Protein AF-A0A2M7M1Y9-F1 (afdb_monomer_lite)

Foldseek 3Di:
DPVVVVCPPVVVVVVVVVVVVVVVQVPDPPDDDDDPCPQVDPVSVVVVVVVVVVQVVCVVVVNHDPDDD

Organism: NCBI:txid2014287

Secondary structure (DSSP, 8-state):
--HHHHTT-HHHHHHHHHHHHHHHHHT-TT----SS-TT-SHHHHHHHHHHHHHHHHHHHTT---S---

InterPro domains:
  IPR036291 NAD(P)-binding domain superfamily [SSF51735] (20-66)

Radius of gyration: 22.3 Å; chains: 1; bounding box: 32×44×52 Å

Sequence (69 aa):
KEEKQLLYDPKKLQALGNLVKDHILLRKDNVVFTPHIAFYSQEALERILETTMQNIINFLSGKPQNILC

pLDDT: mean 83.4, std 15.4, range [46.56, 98.5]

Structure (mmCIF, N/CA/C/O backbone):
data_AF-A0A2M7M1Y9-F1
#
_entry.id   AF-A0A2M7M1Y9-F1
#
loop_
_atom_site.group_PDB
_atom_site.id
_atom_site.type_symbol
_atom_site.label_atom_id
_atom_site.label_alt_id
_atom_site.label_comp_id
_atom_site.label_asym_id
_atom_site.label_entity_id
_atom_site.label_seq_id
_atom_site.pdbx_PDB_ins_code
_atom_site.Cartn_x
_atom_site.Cartn_y
_atom_site.Cartn_z
_atom_site.occupancy
_atom_site.B_iso_or_equiv
_atom_site.auth_seq_id
_atom_site.auth_comp_id
_atom_site.auth_asym_id
_atom_site.auth_atom_id
_atom_site.pdbx_PDB_model_num
ATOM 1 N N . LYS A 1 1 ? 11.281 -36.721 -32.591 1.00 47.84 1 LYS A N 1
ATOM 2 C CA . LYS A 1 1 ? 9.807 -36.872 -32.740 1.00 47.84 1 LYS A CA 1
ATOM 3 C C . LYS A 1 1 ? 9.060 -36.686 -31.409 1.00 47.84 1 LYS A C 1
ATOM 5 O O . LYS A 1 1 ? 7.878 -36.391 -31.468 1.00 47.84 1 LYS A O 1
ATOM 10 N N . GLU A 1 2 ? 9.735 -36.750 -30.256 1.00 47.47 2 GLU A N 1
ATOM 11 C CA . GLU A 1 2 ? 9.124 -36.608 -28.919 1.00 47.47 2 GLU A CA 1
ATOM 12 C C . GLU A 1 2 ? 9.064 -35.155 -28.397 1.00 47.47 2 GLU A C 1
ATOM 14 O O . GLU A 1 2 ? 8.129 -34.794 -27.689 1.00 47.47 2 GLU A O 1
ATOM 19 N N . GLU A 1 3 ? 9.974 -34.268 -28.822 1.00 46.56 3 GLU A N 1
ATOM 20 C CA . GLU A 1 3 ? 10.000 -32.856 -28.379 1.00 46.56 3 GLU A CA 1
ATOM 21 C C . GLU A 1 3 ? 8.767 -32.049 -28.809 1.00 46.56 3 GLU A C 1
ATOM 23 O O . GLU A 1 3 ? 8.296 -31.174 -28.084 1.00 46.56 3 GLU A O 1
ATOM 28 N N . LYS A 1 4 ? 8.195 -32.368 -29.979 1.00 52.41 4 LYS A N 1
ATOM 29 C CA . LYS A 1 4 ? 7.011 -31.668 -30.497 1.00 52.41 4 LYS A CA 1
ATOM 30 C C . LYS A 1 4 ? 5.752 -31.958 -29.685 1.00 52.41 4 LYS A C 1
ATOM 32 O O . LYS A 1 4 ? 4.863 -31.123 -29.683 1.00 52.41 4 LYS A O 1
ATOM 37 N N . GLN A 1 5 ? 5.669 -33.095 -28.993 1.00 51.75 5 GLN A N 1
ATOM 38 C CA . GLN A 1 5 ? 4.484 -33.486 -28.220 1.00 51.75 5 GLN A CA 1
ATOM 39 C C . GLN A 1 5 ? 4.447 -32.825 -26.832 1.00 51.75 5 GLN A C 1
ATOM 41 O O . GLN A 1 5 ? 3.370 -32.553 -26.311 1.00 51.75 5 GLN A O 1
ATOM 46 N N . LEU A 1 6 ? 5.614 -32.473 -26.278 1.00 51.97 6 LEU A N 1
ATOM 47 C CA . LEU A 1 6 ? 5.749 -31.733 -25.016 1.00 51.97 6 LEU A CA 1
ATOM 48 C C . LEU A 1 6 ? 5.276 -30.270 -25.108 1.00 51.97 6 LEU A C 1
ATOM 50 O O . LEU A 1 6 ? 4.945 -29.677 -24.081 1.00 51.97 6 LEU A O 1
ATOM 54 N N . LEU A 1 7 ? 5.236 -29.706 -26.321 1.00 54.00 7 LEU A N 1
ATOM 55 C CA . LEU A 1 7 ? 4.814 -28.328 -26.608 1.00 54.00 7 LEU A CA 1
ATOM 56 C C . LEU A 1 7 ? 3.288 -28.135 -26.640 1.00 54.00 7 LEU A C 1
ATOM 58 O O . LEU A 1 7 ? 2.837 -26.996 -26.592 1.00 54.00 7 LEU A O 1
ATOM 62 N N . TYR A 1 8 ? 2.496 -29.213 -26.697 1.00 57.38 8 TYR A N 1
ATOM 63 C CA . TYR A 1 8 ? 1.027 -29.151 -26.800 1.00 57.38 8 TYR A CA 1
ATOM 64 C C . TYR A 1 8 ? 0.294 -29.425 -25.483 1.00 57.38 8 TYR A C 1
ATOM 66 O O . TYR A 1 8 ? -0.915 -29.639 -25.487 1.00 57.38 8 TYR A O 1
ATOM 74 N N . ASP A 1 9 ? 0.994 -29.405 -24.348 1.00 70.31 9 ASP A N 1
ATOM 75 C CA . ASP A 1 9 ? 0.322 -29.353 -23.052 1.00 70.31 9 ASP A CA 1
ATOM 76 C C . ASP A 1 9 ? -0.217 -27.922 -22.837 1.00 70.31 9 ASP A C 1
ATOM 78 O O . ASP A 1 9 ? 0.581 -26.982 -22.717 1.00 70.31 9 ASP A O 1
ATOM 82 N N . PRO A 1 10 ? -1.547 -27.715 -22.788 1.00 65.81 10 PRO A N 1
ATOM 83 C CA . PRO A 1 10 ? -2.139 -26.386 -22.655 1.00 65.81 10 PRO A CA 1
ATOM 84 C C . PRO A 1 10 ? -1.663 -25.642 -21.397 1.00 65.81 10 PRO A C 1
ATOM 86 O O . PRO A 1 10 ? -1.548 -24.415 -21.427 1.00 65.81 10 PRO A O 1
ATOM 89 N N . LYS A 1 11 ? -1.295 -26.354 -20.319 1.00 68.44 11 LYS A N 1
ATOM 90 C CA . LYS A 1 11 ? -0.731 -25.727 -19.110 1.00 68.44 11 LYS A CA 1
ATOM 91 C C . LYS A 1 11 ? 0.681 -25.186 -19.343 1.00 68.44 11 LYS A C 1
ATOM 93 O O . LYS A 1 11 ? 1.014 -24.108 -18.850 1.00 68.44 11 LYS A O 1
ATOM 98 N N . LYS A 1 12 ? 1.507 -25.894 -20.122 1.00 71.81 12 LYS A N 1
ATOM 99 C CA . LYS A 1 12 ? 2.861 -25.436 -20.485 1.00 71.81 12 LYS A CA 1
ATOM 100 C C . LYS A 1 12 ? 2.823 -24.284 -21.481 1.00 71.81 12 LYS A C 1
ATOM 102 O O . LYS A 1 12 ? 3.614 -23.358 -21.347 1.00 71.81 12 LYS A O 1
ATOM 107 N N . LEU A 1 13 ? 1.879 -24.300 -22.421 1.00 73.69 13 LEU A N 1
ATOM 108 C CA . LEU A 1 13 ? 1.623 -23.184 -23.340 1.00 73.69 13 LEU A CA 1
ATOM 109 C C . LEU A 1 13 ? 1.228 -21.905 -22.594 1.00 73.69 13 LEU A C 1
ATOM 111 O O . LEU A 1 13 ? 1.741 -20.832 -22.906 1.00 73.69 13 LEU A O 1
ATOM 115 N N . GLN A 1 14 ? 0.373 -22.014 -21.575 1.00 73.56 14 GLN A N 1
ATOM 116 C CA . GLN A 1 14 ? 0.002 -20.880 -20.729 1.00 73.56 14 GLN A CA 1
ATOM 117 C C . GLN A 1 14 ? 1.192 -20.356 -19.911 1.00 73.56 14 GLN A C 1
ATOM 119 O O . GLN A 1 14 ? 1.441 -19.151 -19.896 1.00 73.56 14 GLN A O 1
ATOM 124 N N . ALA A 1 15 ? 1.951 -21.248 -19.266 1.00 75.44 15 ALA A N 1
ATOM 125 C CA . ALA A 1 15 ? 3.138 -20.873 -18.497 1.00 75.44 15 ALA A CA 1
ATOM 126 C C . ALA A 1 15 ? 4.212 -20.210 -19.378 1.00 75.44 15 ALA A C 1
ATOM 128 O O . ALA A 1 15 ? 4.775 -19.184 -19.002 1.00 75.44 15 ALA A O 1
ATOM 129 N N . LEU A 1 16 ? 4.440 -20.746 -20.580 1.00 74.25 16 LEU A N 1
ATOM 130 C CA . LEU A 1 16 ? 5.342 -20.164 -21.571 1.00 74.25 16 LEU A CA 1
ATOM 131 C C . LEU A 1 16 ? 4.833 -18.802 -22.058 1.00 74.25 16 LEU A C 1
ATOM 133 O O . LEU A 1 16 ? 5.614 -17.864 -22.173 1.00 74.25 16 LEU A O 1
ATOM 137 N N . GLY A 1 17 ? 3.525 -18.666 -22.291 1.00 72.88 17 GLY A N 1
ATOM 138 C CA . GLY A 1 17 ? 2.902 -17.394 -22.652 1.00 72.88 17 GLY A CA 1
ATOM 139 C C . GLY A 1 17 ? 3.083 -16.313 -21.582 1.00 72.88 17 GLY A C 1
ATOM 140 O O . GLY A 1 17 ? 3.362 -15.166 -21.923 1.00 72.88 17 GLY A O 1
ATOM 141 N N . ASN A 1 18 ? 2.978 -16.672 -20.300 1.00 74.56 18 ASN A N 1
ATOM 142 C CA . ASN A 1 18 ? 3.234 -15.752 -19.187 1.00 74.56 18 ASN A CA 1
ATOM 143 C C . ASN A 1 18 ? 4.713 -15.361 -19.113 1.00 74.56 18 ASN A C 1
ATOM 145 O O . ASN A 1 18 ? 5.025 -14.177 -19.097 1.00 74.56 18 ASN A O 1
ATOM 149 N N . LEU A 1 19 ? 5.620 -16.336 -19.201 1.00 74.56 19 LEU A N 1
ATOM 150 C CA . LEU A 1 19 ? 7.062 -16.090 -19.188 1.00 74.56 19 LEU A CA 1
ATOM 151 C C . LEU A 1 19 ? 7.500 -15.172 -20.343 1.00 74.56 19 LEU A C 1
ATOM 153 O O . LEU A 1 19 ? 8.303 -14.262 -20.153 1.00 74.56 19 LEU A O 1
ATOM 157 N N 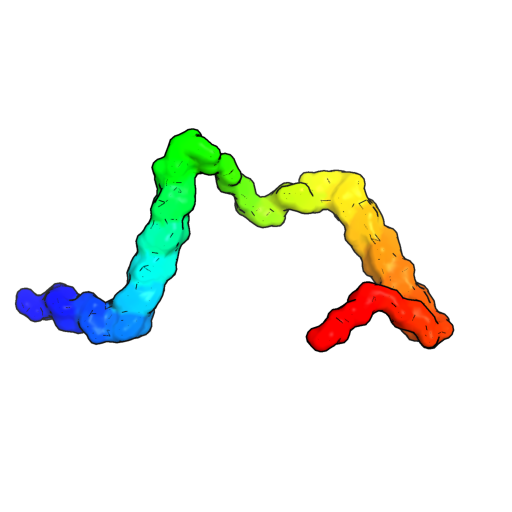. VAL A 1 20 ? 6.930 -15.356 -21.538 1.00 73.62 20 VAL A N 1
ATOM 158 C CA . VAL A 1 20 ? 7.172 -14.465 -22.683 1.00 73.62 20 VAL A CA 1
ATOM 159 C C . VAL A 1 20 ? 6.643 -13.053 -22.414 1.00 73.62 20 VAL A C 1
ATOM 161 O O . VAL A 1 20 ? 7.347 -12.089 -22.709 1.00 73.62 20 VAL A O 1
ATOM 164 N N . LYS A 1 21 ? 5.444 -12.901 -21.832 1.00 72.25 21 LYS A N 1
ATOM 165 C CA . LYS A 1 21 ? 4.894 -11.582 -21.462 1.00 72.25 21 LYS A CA 1
ATOM 166 C C . LYS A 1 21 ? 5.769 -10.860 -20.439 1.00 72.25 21 LYS A C 1
ATOM 168 O O . LYS A 1 21 ? 6.066 -9.682 -20.637 1.00 72.25 21 LYS A O 1
ATOM 173 N N . ASP A 1 22 ? 6.229 -11.571 -19.416 1.00 70.69 22 ASP A N 1
ATOM 174 C CA . ASP A 1 22 ? 7.117 -11.024 -18.388 1.00 70.69 22 ASP A CA 1
ATOM 175 C C . ASP A 1 22 ? 8.457 -10.586 -19.007 1.00 70.69 22 ASP A C 1
ATOM 177 O O . ASP A 1 22 ? 8.955 -9.491 -18.738 1.00 70.69 22 ASP A O 1
ATOM 181 N N . HIS A 1 23 ? 9.001 -11.376 -19.941 1.00 73.62 23 HIS A N 1
ATOM 182 C CA . HIS A 1 23 ? 10.224 -11.030 -20.670 1.00 73.62 23 HIS A CA 1
ATOM 183 C C . HIS A 1 23 ? 10.091 -9.824 -21.611 1.00 73.62 23 HIS A C 1
ATOM 185 O O . HIS A 1 23 ? 11.087 -9.132 -21.825 1.00 73.62 23 HIS A O 1
ATOM 191 N N . ILE A 1 24 ? 8.912 -9.557 -22.187 1.00 78.69 24 ILE A N 1
ATOM 192 C CA . ILE A 1 24 ? 8.710 -8.399 -23.080 1.00 78.69 24 ILE A CA 1
ATOM 193 C C . ILE A 1 24 ? 8.913 -7.090 -22.318 1.00 78.69 24 ILE A C 1
ATOM 195 O O . ILE A 1 24 ? 9.525 -6.161 -22.845 1.00 78.69 24 ILE A O 1
ATOM 199 N N . LEU A 1 25 ? 8.415 -7.014 -21.083 1.00 75.81 25 LEU A N 1
ATOM 200 C CA . LEU A 1 25 ? 8.589 -5.836 -20.242 1.00 75.81 25 LEU A CA 1
ATOM 201 C C . LEU A 1 25 ? 10.054 -5.702 -19.807 1.00 75.81 25 LEU A C 1
ATOM 203 O O . LEU A 1 25 ? 10.637 -4.638 -20.002 1.00 75.81 25 LEU A O 1
ATOM 207 N N . LEU A 1 26 ? 10.674 -6.790 -19.337 1.00 77.88 26 LEU A N 1
ATOM 208 C CA . LEU A 1 26 ? 12.065 -6.803 -18.853 1.00 77.88 26 LEU A CA 1
ATOM 209 C C . LEU A 1 26 ? 13.119 -6.419 -19.908 1.00 77.88 26 LEU A C 1
ATOM 211 O O . LEU A 1 26 ? 14.246 -6.096 -19.546 1.00 77.88 26 LEU A O 1
ATOM 215 N N . ARG A 1 27 ? 12.785 -6.479 -21.204 1.00 78.81 27 ARG A N 1
ATOM 216 C CA . ARG A 1 27 ? 13.696 -6.169 -22.321 1.00 78.81 27 ARG A CA 1
ATOM 217 C C . ARG A 1 27 ? 13.524 -4.766 -22.908 1.00 78.81 27 ARG A C 1
ATOM 219 O O . ARG A 1 27 ? 14.163 -4.458 -23.908 1.00 78.81 27 ARG A O 1
ATOM 226 N N . LYS A 1 28 ? 12.638 -3.932 -22.360 1.00 84.56 28 LYS A N 1
ATOM 227 C CA . LYS A 1 28 ? 12.445 -2.563 -22.854 1.00 84.56 28 LYS A CA 1
ATOM 228 C C . LYS A 1 28 ? 13.511 -1.625 -22.289 1.00 84.56 28 LYS A C 1
ATOM 230 O O . LYS A 1 28 ? 13.536 -1.383 -21.088 1.00 84.56 28 LYS A O 1
ATOM 235 N N . ASP A 1 29 ? 14.295 -1.013 -23.176 1.00 83.94 29 ASP A N 1
ATOM 236 C CA . ASP A 1 29 ? 15.373 -0.073 -22.820 1.00 83.94 29 ASP A CA 1
ATOM 237 C C . ASP A 1 29 ? 14.887 1.188 -22.081 1.00 83.94 29 ASP A C 1
ATOM 239 O O . ASP A 1 29 ? 15.665 1.875 -21.426 1.00 83.94 29 ASP A O 1
ATOM 243 N N . ASN A 1 30 ? 13.592 1.504 -22.170 1.00 89.94 30 ASN A N 1
ATOM 244 C CA . ASN A 1 30 ? 12.973 2.669 -21.542 1.00 89.94 30 ASN A CA 1
ATOM 245 C C . ASN A 1 30 ? 12.157 2.334 -20.281 1.00 89.94 30 ASN A C 1
ATOM 247 O O . ASN A 1 30 ? 11.305 3.132 -19.883 1.00 89.94 30 ASN A O 1
ATOM 251 N N . VAL A 1 31 ? 12.366 1.159 -19.677 1.00 88.12 31 VAL A N 1
ATOM 252 C CA . VAL A 1 31 ? 11.641 0.728 -18.473 1.00 88.12 31 VAL A CA 1
ATOM 253 C C . VAL A 1 31 ? 12.618 0.341 -17.366 1.00 88.12 31 VAL A C 1
ATOM 255 O O . VAL A 1 31 ? 13.524 -0.460 -17.570 1.00 88.12 31 VAL A O 1
ATOM 258 N N . VAL A 1 32 ? 12.402 0.889 -16.168 1.00 85.81 32 VAL A N 1
ATOM 259 C CA . VAL A 1 32 ? 13.145 0.531 -14.953 1.00 85.81 32 VAL A CA 1
ATOM 260 C C . VAL A 1 32 ? 12.273 -0.368 -14.084 1.00 85.81 32 VAL A C 1
ATOM 262 O O . VAL A 1 32 ? 11.150 -0.003 -13.738 1.00 85.81 32 VAL A O 1
ATOM 265 N N . PHE A 1 33 ? 12.804 -1.530 -13.710 1.00 85.12 33 PHE A N 1
ATOM 266 C CA . PHE A 1 33 ? 12.139 -2.490 -12.832 1.00 85.12 33 PHE A CA 1
ATOM 267 C C . PHE A 1 33 ? 12.775 -2.473 -11.453 1.00 85.12 33 PHE A C 1
ATOM 269 O O . PHE A 1 33 ? 13.998 -2.486 -11.322 1.00 85.12 33 PHE A O 1
ATOM 276 N N . THR A 1 34 ? 11.940 -2.509 -10.421 1.00 87.62 34 THR A N 1
ATOM 277 C CA . THR A 1 34 ? 12.384 -2.679 -9.040 1.00 87.62 34 THR A CA 1
ATOM 278 C C . THR A 1 34 ? 11.614 -3.839 -8.402 1.00 87.62 34 THR A C 1
ATOM 280 O O . THR A 1 34 ? 10.411 -3.988 -8.638 1.00 87.62 34 THR A O 1
ATOM 283 N N . PRO A 1 35 ? 12.280 -4.710 -7.624 1.00 84.25 35 PRO A N 1
ATOM 284 C CA . PRO A 1 35 ? 11.633 -5.871 -7.019 1.00 84.25 35 PRO A CA 1
ATOM 285 C C . PRO A 1 35 ? 10.735 -5.434 -5.856 1.00 84.25 35 PRO A C 1
ATOM 287 O O . PRO A 1 35 ? 11.224 -5.321 -4.747 1.00 84.25 35 PRO A O 1
ATOM 290 N N . HIS A 1 36 ? 9.453 -5.137 -6.101 1.00 84.06 36 HIS A N 1
ATOM 291 C CA . HIS A 1 36 ? 8.427 -4.747 -5.105 1.00 84.06 36 HIS A CA 1
ATOM 292 C C . HIS A 1 36 ? 8.937 -3.926 -3.892 1.00 84.06 36 HIS A C 1
ATOM 294 O O . HIS A 1 36 ? 8.517 -4.123 -2.755 1.00 84.06 36 HIS A O 1
ATOM 300 N N . ILE A 1 37 ? 9.852 -2.984 -4.141 1.00 91.44 37 ILE A N 1
ATOM 301 C CA . ILE A 1 37 ? 10.510 -2.150 -3.119 1.00 91.44 37 ILE A CA 1
ATOM 302 C C . ILE A 1 37 ? 10.076 -0.687 -3.209 1.00 91.44 37 ILE A C 1
ATOM 304 O O . ILE A 1 37 ? 10.669 0.177 -2.573 1.00 91.44 37 ILE A O 1
ATOM 308 N N . ALA A 1 38 ? 9.030 -0.392 -3.986 1.00 89.69 38 ALA A N 1
ATOM 309 C CA . ALA A 1 38 ? 8.518 0.967 -4.157 1.00 89.69 38 ALA A CA 1
ATOM 310 C C . ALA A 1 38 ? 8.135 1.634 -2.820 1.00 89.69 38 ALA A C 1
ATOM 312 O O . ALA A 1 38 ? 8.195 2.852 -2.703 1.00 89.69 38 ALA A O 1
ATOM 313 N N . PHE A 1 39 ? 7.790 0.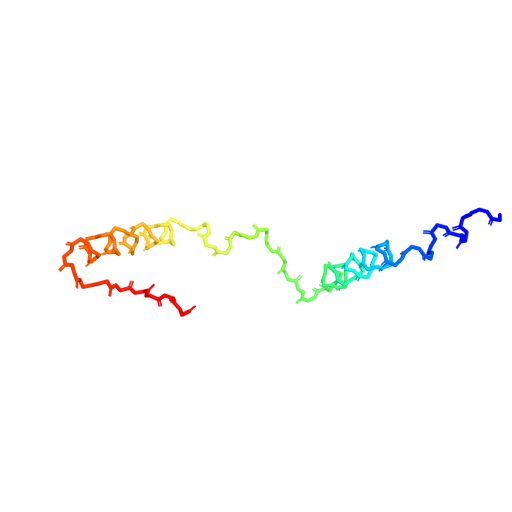831 -1.808 1.00 92.50 39 PHE A N 1
ATOM 314 C CA . PHE A 1 39 ? 7.432 1.286 -0.463 1.00 92.50 39 PHE A CA 1
ATOM 315 C C . PHE A 1 39 ? 8.497 0.961 0.596 1.00 92.50 39 PHE A C 1
ATOM 317 O O . PHE A 1 39 ? 8.207 1.017 1.787 1.00 92.50 39 PHE A O 1
ATOM 324 N N . TYR A 1 40 ? 9.729 0.629 0.193 1.00 92.56 40 TYR A N 1
ATOM 325 C CA . TYR A 1 40 ? 10.829 0.341 1.120 1.00 92.56 40 TYR A CA 1
ATOM 326 C C . TYR A 1 40 ? 11.567 1.618 1.552 1.00 92.56 40 TYR A C 1
ATOM 328 O O . TYR A 1 40 ? 12.782 1.738 1.418 1.00 92.56 40 TYR A O 1
ATOM 336 N N . SER A 1 41 ? 10.811 2.597 2.045 1.00 96.12 41 SER A N 1
ATOM 337 C CA . SER A 1 41 ? 11.349 3.794 2.696 1.00 96.12 41 SER A CA 1
ATOM 338 C C . SER A 1 41 ? 10.942 3.793 4.167 1.00 96.12 41 SER A C 1
ATOM 340 O O . SER A 1 41 ? 9.916 3.209 4.532 1.00 96.12 41 SER A O 1
ATOM 342 N N . GLN A 1 42 ? 11.732 4.450 5.016 1.00 97.25 42 GLN A N 1
ATOM 343 C CA . GLN A 1 42 ? 11.410 4.562 6.437 1.00 97.25 42 GLN A CA 1
ATOM 344 C C . GLN A 1 42 ? 10.057 5.263 6.638 1.00 97.25 42 GLN A C 1
ATOM 346 O O . GLN A 1 42 ? 9.211 4.793 7.392 1.00 97.25 42 GLN A O 1
ATOM 351 N N . GLU A 1 43 ? 9.800 6.325 5.882 1.00 97.75 43 GLU A N 1
ATOM 352 C CA . GLU A 1 43 ? 8.568 7.106 5.966 1.00 97.75 43 GLU A CA 1
ATOM 353 C C . GLU A 1 43 ? 7.349 6.309 5.485 1.00 97.75 43 GLU A C 1
ATOM 355 O O . GLU A 1 43 ? 6.248 6.461 6.013 1.00 97.75 43 GLU A O 1
ATOM 360 N N . ALA A 1 44 ? 7.512 5.470 4.456 1.00 97.44 44 ALA A N 1
ATOM 361 C CA . ALA A 1 44 ? 6.443 4.591 3.993 1.00 97.44 44 ALA A CA 1
ATOM 362 C C . ALA A 1 44 ? 6.097 3.543 5.055 1.00 97.44 44 ALA A C 1
ATOM 364 O O . ALA A 1 44 ? 4.915 3.333 5.328 1.00 97.44 44 ALA A O 1
ATOM 365 N N . LEU A 1 45 ? 7.111 2.948 5.690 1.00 96.94 45 LEU A N 1
ATOM 366 C CA . LEU A 1 45 ? 6.921 2.005 6.787 1.00 96.94 45 LEU A CA 1
ATOM 367 C C . LEU A 1 45 ? 6.186 2.657 7.966 1.00 96.94 45 LEU A C 1
ATOM 369 O O . LEU A 1 45 ? 5.192 2.109 8.438 1.00 96.94 45 LEU A O 1
ATOM 373 N N . GLU A 1 46 ? 6.620 3.843 8.394 1.00 98.19 46 GLU A N 1
ATOM 374 C CA . GLU A 1 46 ? 5.985 4.597 9.483 1.00 98.19 46 GLU A CA 1
ATOM 375 C C . GLU A 1 46 ? 4.509 4.907 9.181 1.00 98.19 46 GLU A C 1
ATOM 377 O O . GLU A 1 46 ? 3.641 4.644 10.014 1.00 98.19 46 GLU A O 1
ATOM 382 N N . ARG A 1 47 ? 4.186 5.370 7.964 1.00 98.12 47 ARG A N 1
ATOM 383 C CA . ARG A 1 47 ? 2.789 5.621 7.552 1.00 98.12 47 ARG A CA 1
ATOM 384 C C . ARG A 1 47 ? 1.926 4.359 7.555 1.00 98.12 47 ARG A C 1
ATOM 386 O O . ARG A 1 47 ? 0.757 4.418 7.944 1.00 98.12 47 ARG A O 1
ATOM 393 N N . ILE A 1 48 ? 2.474 3.230 7.099 1.00 97.31 48 ILE A N 1
ATOM 394 C CA . ILE A 1 48 ? 1.762 1.943 7.088 1.00 97.31 48 ILE A CA 1
ATOM 395 C C . ILE A 1 48 ? 1.480 1.490 8.522 1.00 97.31 48 ILE A C 1
ATOM 397 O O . ILE A 1 48 ? 0.355 1.080 8.817 1.00 97.31 48 ILE A O 1
ATOM 401 N N . LEU A 1 49 ? 2.465 1.596 9.419 1.00 98.19 49 LEU A N 1
ATOM 402 C CA . LEU A 1 49 ? 2.304 1.243 10.830 1.00 98.19 49 LEU A CA 1
ATOM 403 C C . LEU A 1 49 ? 1.250 2.116 11.515 1.00 98.19 49 LEU A C 1
ATOM 405 O O . LEU A 1 49 ? 0.342 1.580 12.151 1.00 98.19 49 LEU A O 1
ATOM 409 N N . GLU A 1 50 ? 1.313 3.432 11.317 1.00 98.44 50 GLU A N 1
ATOM 410 C CA . GLU A 1 50 ? 0.344 4.374 11.882 1.00 98.44 50 GLU A CA 1
ATOM 411 C C . GLU A 1 50 ? -1.083 4.069 11.401 1.00 98.44 50 GLU A C 1
ATOM 413 O O . GLU A 1 50 ? -1.999 3.896 12.204 1.00 98.44 50 GLU A O 1
ATOM 418 N N . THR A 1 51 ? -1.272 3.892 10.089 1.00 97.94 51 THR A N 1
ATOM 419 C CA . THR A 1 51 ? -2.585 3.553 9.509 1.00 97.94 51 THR A CA 1
ATOM 420 C C . THR A 1 51 ? -3.109 2.221 10.052 1.00 97.94 51 THR A C 1
ATOM 422 O O . THR A 1 51 ? -4.299 2.080 10.340 1.00 97.94 51 THR A O 1
ATOM 425 N N . THR A 1 52 ? -2.220 1.239 10.228 1.00 98.06 52 THR A N 1
ATOM 426 C CA . THR A 1 52 ? -2.565 -0.077 10.781 1.00 98.06 5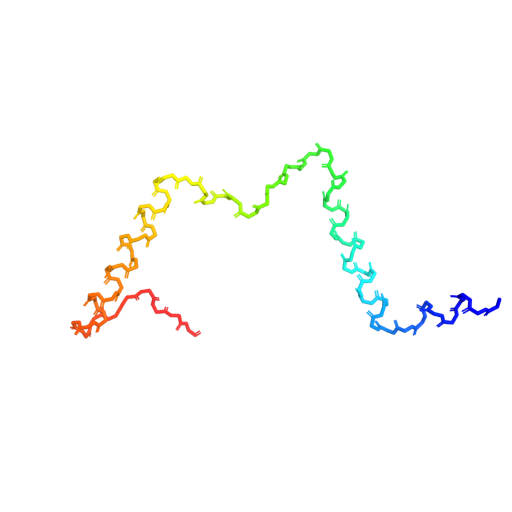2 THR A CA 1
ATOM 427 C C . THR A 1 52 ? -3.040 0.044 12.226 1.00 98.06 52 THR A C 1
ATOM 429 O O . THR A 1 52 ? -4.097 -0.489 12.569 1.00 98.06 52 THR A O 1
ATOM 432 N N . MET A 1 53 ? -2.311 0.786 13.063 1.00 98.38 53 MET A N 1
ATOM 433 C CA . MET A 1 53 ? -2.698 1.038 14.451 1.00 98.38 53 MET A CA 1
ATOM 434 C C . MET A 1 53 ? -4.055 1.747 14.527 1.00 98.38 53 MET A C 1
ATOM 436 O O . MET A 1 53 ? -4.938 1.314 15.271 1.00 98.38 53 MET A O 1
ATOM 440 N N . GLN A 1 54 ? -4.257 2.790 13.721 1.00 98.44 54 GLN A N 1
ATOM 441 C CA . GLN A 1 54 ? -5.522 3.519 13.681 1.00 98.44 54 GLN A CA 1
ATOM 442 C C . GLN A 1 54 ? -6.685 2.624 13.246 1.00 98.44 54 GLN A C 1
ATOM 444 O O . GLN A 1 54 ? -7.750 2.686 13.853 1.00 98.44 54 GLN A O 1
ATOM 449 N N . ASN A 1 55 ? -6.495 1.753 12.248 1.00 98.31 55 ASN A N 1
ATOM 450 C CA . ASN A 1 55 ? -7.517 0.785 11.836 1.00 98.31 55 ASN A CA 1
ATOM 451 C C . ASN A 1 55 ? -7.940 -0.123 12.994 1.00 98.31 55 ASN A C 1
ATOM 453 O O . ASN A 1 55 ? -9.135 -0.333 13.188 1.00 98.31 55 ASN A O 1
ATOM 457 N N . ILE A 1 56 ? -6.983 -0.613 13.786 1.00 98.25 56 ILE A N 1
ATOM 458 C CA . ILE A 1 56 ? -7.260 -1.468 14.948 1.00 98.25 56 ILE A CA 1
ATOM 459 C C . ILE A 1 56 ? -8.054 -0.696 16.011 1.00 98.25 56 ILE A C 1
ATOM 461 O O . ILE A 1 56 ? -9.097 -1.167 16.462 1.00 98.25 56 ILE A O 1
ATOM 465 N N . ILE A 1 57 ? -7.608 0.507 16.384 1.00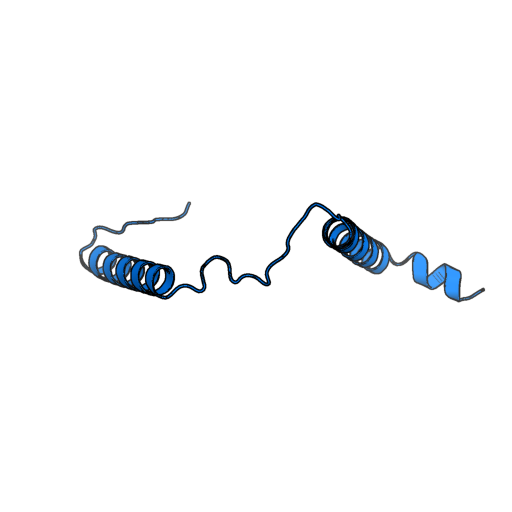 98.50 57 ILE A N 1
ATOM 466 C CA . ILE A 1 57 ? -8.287 1.348 17.388 1.00 98.50 57 ILE A CA 1
ATOM 467 C C . ILE A 1 57 ? -9.715 1.700 16.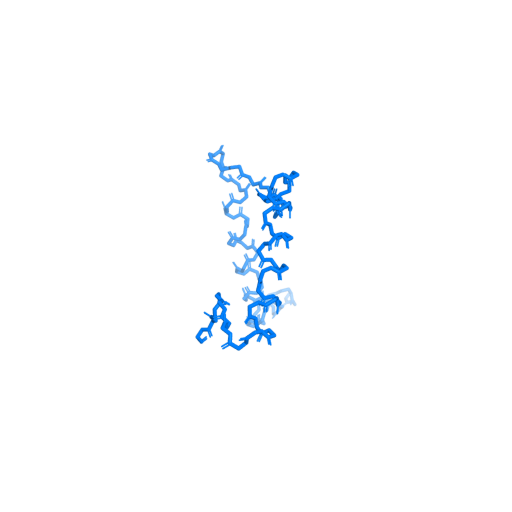938 1.00 98.50 57 ILE A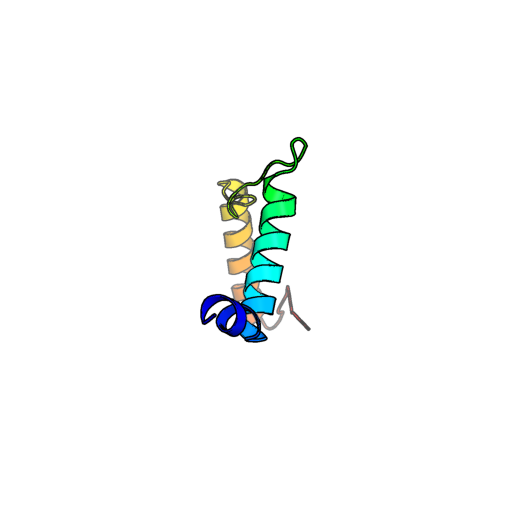 C 1
ATOM 469 O O . ILE A 1 57 ? -10.677 1.600 17.706 1.00 98.50 57 ILE A O 1
ATOM 473 N N . ASN A 1 58 ? -9.872 2.083 15.674 1.00 98.31 58 ASN A N 1
ATOM 474 C CA . ASN A 1 58 ? -11.153 2.465 15.090 1.00 98.31 58 ASN A CA 1
ATOM 475 C C . ASN A 1 58 ? -12.108 1.274 14.973 1.00 98.31 58 ASN A C 1
ATOM 477 O O . ASN A 1 58 ? -13.304 1.406 15.235 1.00 98.31 58 ASN A O 1
ATOM 481 N N . PHE A 1 59 ? -11.580 0.086 14.682 1.00 98.19 59 PHE A N 1
ATOM 482 C CA . PHE A 1 59 ? -12.357 -1.145 14.720 1.00 98.19 59 PHE A CA 1
ATOM 483 C C . PHE A 1 59 ? -12.875 -1.445 16.135 1.00 98.19 59 PHE A C 1
ATOM 485 O O . PHE A 1 59 ? -14.073 -1.659 16.316 1.00 98.19 59 PHE A O 1
ATOM 492 N N . LEU A 1 60 ? -12.007 -1.383 17.152 1.00 98.25 60 LEU A N 1
ATOM 493 C CA . LEU A 1 60 ? -12.386 -1.636 18.550 1.00 98.25 60 LEU A CA 1
ATOM 494 C C . LEU A 1 60 ? -13.386 -0.608 19.102 1.00 98.25 60 LEU A C 1
ATOM 496 O O . LEU A 1 60 ? -14.201 -0.943 19.957 1.00 98.25 60 LEU A O 1
ATOM 500 N N . SER A 1 61 ? -13.358 0.628 18.602 1.00 98.00 61 SER A N 1
ATOM 501 C CA . SER A 1 61 ? -14.316 1.679 18.976 1.00 98.00 61 SER A CA 1
ATOM 502 C C . SER A 1 61 ? -15.630 1.648 18.178 1.00 98.00 61 SER A C 1
ATOM 504 O O . SER A 1 61 ? -16.463 2.543 18.335 1.00 98.00 61 SER A O 1
ATOM 506 N N . GLY A 1 62 ? -15.838 0.635 17.329 1.00 97.69 62 GLY A N 1
ATOM 507 C CA . GLY A 1 62 ? -17.058 0.477 16.531 1.00 97.69 62 GLY A CA 1
ATOM 508 C C . GLY A 1 62 ? -17.173 1.453 15.356 1.00 97.69 62 GLY A C 1
ATOM 509 O O . GLY A 1 62 ? -18.260 1.626 14.806 1.00 97.69 62 GLY A O 1
ATOM 510 N N . LYS A 1 63 ? -16.069 2.095 14.959 1.00 97.75 63 LYS A N 1
ATOM 511 C CA . LYS A 1 63 ? -15.991 3.040 13.836 1.00 97.75 63 LYS A CA 1
ATOM 512 C C . LYS A 1 63 ? -14.949 2.579 12.807 1.00 97.75 63 LYS A C 1
ATOM 514 O O . LYS A 1 63 ? -13.989 3.305 12.569 1.00 97.75 63 LYS A O 1
ATOM 519 N N . PRO A 1 64 ? -15.082 1.376 12.215 1.00 96.25 64 PRO A N 1
ATOM 520 C CA . PRO A 1 64 ? -14.084 0.849 11.288 1.00 96.25 64 PRO A CA 1
ATOM 521 C C . PRO A 1 64 ? -13.860 1.789 10.095 1.00 96.25 64 PRO A C 1
ATOM 523 O O . PRO A 1 64 ? -14.795 2.398 9.579 1.00 96.25 64 PRO A O 1
ATOM 526 N N . GLN A 1 65 ? -12.610 1.876 9.645 1.00 96.25 65 GLN A N 1
ATOM 527 C CA . GLN A 1 65 ? -12.186 2.656 8.480 1.00 96.25 65 GLN A CA 1
ATOM 528 C C . GLN A 1 65 ? -11.431 1.746 7.495 1.00 96.25 65 GLN A C 1
ATOM 530 O O . GLN A 1 65 ? -11.074 0.626 7.856 1.00 96.25 65 GLN A O 1
ATOM 535 N N . ASN A 1 66 ? -11.156 2.225 6.275 1.00 95.69 66 ASN A N 1
ATOM 536 C CA . ASN A 1 66 ? -10.455 1.457 5.231 1.00 95.69 66 ASN A CA 1
ATOM 537 C C . ASN A 1 66 ? -11.109 0.086 4.933 1.00 95.69 66 ASN A C 1
ATOM 539 O O . ASN A 1 66 ? -10.426 -0.926 4.790 1.00 95.69 66 ASN A O 1
ATOM 543 N N . ILE A 1 67 ? -12.446 0.052 4.869 1.00 95.31 67 ILE A N 1
ATOM 544 C CA . ILE A 1 67 ? -13.230 -1.163 4.600 1.00 95.31 67 ILE A CA 1
ATOM 545 C C . ILE A 1 67 ? -13.137 -1.523 3.111 1.00 95.31 67 ILE A C 1
ATOM 547 O O . ILE A 1 67 ? -13.233 -0.647 2.252 1.00 95.31 67 ILE A O 1
ATOM 551 N N . LEU A 1 68 ? -12.969 -2.812 2.816 1.00 91.88 68 LEU A N 1
ATOM 552 C CA . LEU A 1 68 ? -12.942 -3.360 1.458 1.00 91.88 68 LEU A CA 1
ATOM 553 C C . LEU A 1 68 ? -14.306 -3.979 1.111 1.00 91.88 68 LEU A C 1
ATOM 555 O O . LEU A 1 68 ? -14.997 -4.472 2.005 1.00 91.88 68 LEU A O 1
ATOM 559 N N . CYS A 1 69 ? -14.691 -3.910 -0.164 1.00 82.06 69 CYS A N 1
ATOM 560 C CA . CYS A 1 69 ? -15.961 -4.414 -0.692 1.00 82.06 69 CYS A CA 1
ATOM 561 C C . CYS A 1 69 ? -15.912 -5.879 -1.140 1.00 82.06 69 CYS A C 1
ATOM 563 O O . CYS A 1 69 ? -14.810 -6.376 -1.467 1.00 82.06 69 CYS A O 1
#